Protein AF-E2A446-F1 (afdb_monomer_lite)

Structure (mmCIF, N/CA/C/O backbone):
data_AF-E2A446-F1
#
_entry.id   AF-E2A446-F1
#
loop_
_atom_site.group_PDB
_atom_site.id
_atom_site.type_symbol
_atom_site.label_atom_id
_atom_site.label_alt_id
_atom_site.label_comp_id
_atom_site.label_asym_id
_atom_site.label_entity_id
_atom_site.label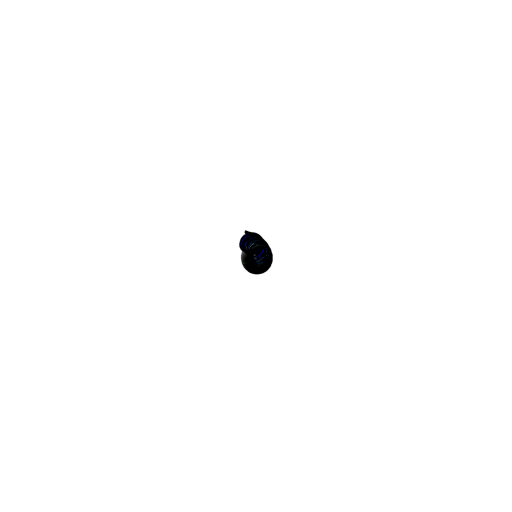_seq_id
_atom_site.pdbx_PDB_ins_code
_atom_site.Cartn_x
_atom_site.Cartn_y
_atom_site.Cartn_z
_atom_site.occupancy
_atom_site.B_iso_or_equiv
_atom_site.auth_seq_id
_atom_site.auth_comp_id
_atom_site.auth_asym_id
_atom_site.auth_atom_id
_atom_site.pdbx_PDB_model_num
ATOM 1 N N . MET A 1 1 ? 25.945 -0.879 -52.796 1.00 71.06 1 MET A N 1
ATOM 2 C CA . MET A 1 1 ? 24.522 -1.045 -52.413 1.00 71.06 1 MET A CA 1
ATOM 3 C C . MET A 1 1 ? 24.269 -2.290 -51.566 1.00 71.06 1 MET A C 1
ATOM 5 O O . MET A 1 1 ? 23.771 -2.124 -50.463 1.00 71.06 1 MET A O 1
ATOM 9 N N . TYR A 1 2 ? 24.653 -3.497 -52.005 1.00 78.12 2 TYR A N 1
ATOM 10 C CA . TYR A 1 2 ? 24.449 -4.734 -51.223 1.00 78.12 2 TYR A CA 1
ATOM 11 C C . TYR A 1 2 ? 25.073 -4.705 -49.819 1.00 78.12 2 TYR A C 1
ATOM 13 O O . TYR A 1 2 ? 24.408 -5.051 -48.851 1.00 78.12 2 TYR A O 1
ATOM 21 N N . VAL A 1 3 ? 26.312 -4.219 -49.692 1.00 83.75 3 VAL A N 1
ATOM 22 C CA . VAL A 1 3 ? 26.996 -4.120 -48.389 1.00 83.75 3 VAL A CA 1
ATOM 23 C C . VAL A 1 3 ? 26.272 -3.154 -47.446 1.00 83.75 3 VAL A C 1
ATOM 25 O O . VAL A 1 3 ? 26.029 -3.497 -46.296 1.00 83.75 3 VAL A O 1
ATOM 28 N N . CYS A 1 4 ? 25.848 -1.983 -47.934 1.00 84.75 4 CYS A N 1
ATOM 29 C CA . CYS A 1 4 ? 25.089 -1.026 -47.121 1.00 84.75 4 CYS A CA 1
ATOM 30 C C . CYS A 1 4 ? 23.750 -1.606 -46.650 1.00 84.75 4 CYS A C 1
ATOM 32 O O . CYS A 1 4 ? 23.416 -1.464 -45.482 1.00 84.75 4 CYS A O 1
ATOM 34 N N . MET A 1 5 ? 23.011 -2.291 -47.528 1.00 87.50 5 MET A N 1
ATOM 35 C CA . MET A 1 5 ? 21.746 -2.949 -47.173 1.00 87.50 5 MET A CA 1
ATOM 36 C C . MET A 1 5 ? 21.948 -4.045 -46.123 1.00 87.50 5 MET A C 1
ATOM 38 O O . MET A 1 5 ? 21.187 -4.119 -45.162 1.00 87.50 5 MET A O 1
ATOM 42 N N . TYR A 1 6 ? 22.997 -4.858 -46.271 1.00 87.19 6 TYR A N 1
ATOM 43 C CA . TYR A 1 6 ? 23.300 -5.941 -45.339 1.00 87.19 6 TYR A CA 1
ATOM 44 C C . TYR A 1 6 ? 23.693 -5.411 -43.957 1.00 87.19 6 TYR A C 1
ATOM 46 O O . TYR A 1 6 ? 23.161 -5.865 -42.950 1.00 87.19 6 TYR A O 1
ATOM 54 N N . VAL A 1 7 ? 24.568 -4.402 -43.905 1.00 86.81 7 VAL A N 1
ATOM 55 C CA . VAL A 1 7 ? 24.980 -3.764 -42.646 1.00 86.81 7 VAL A CA 1
ATOM 56 C C . VAL A 1 7 ? 23.790 -3.085 -41.970 1.00 86.81 7 VAL A C 1
ATOM 58 O O . VAL A 1 7 ? 23.601 -3.258 -40.771 1.00 86.81 7 VAL A O 1
ATOM 61 N N . CYS A 1 8 ? 22.951 -2.368 -42.722 1.00 88.38 8 CYS A N 1
ATOM 62 C CA . CYS A 1 8 ? 21.791 -1.682 -42.155 1.00 88.38 8 CYS A CA 1
ATOM 63 C C . CYS A 1 8 ? 20.772 -2.680 -41.578 1.00 88.38 8 CYS A C 1
ATOM 65 O O . CYS A 1 8 ? 20.334 -2.526 -40.442 1.00 88.38 8 CYS A O 1
ATOM 67 N N . MET A 1 9 ? 20.473 -3.763 -42.306 1.00 88.69 9 MET A N 1
ATOM 68 C CA . MET A 1 9 ? 19.609 -4.848 -41.825 1.00 88.69 9 MET A CA 1
ATOM 69 C C . MET A 1 9 ? 20.173 -5.529 -40.578 1.00 88.69 9 MET A C 1
ATOM 71 O O . MET A 1 9 ? 19.439 -5.752 -39.617 1.00 88.69 9 MET A O 1
ATOM 75 N N . TYR A 1 10 ? 21.471 -5.838 -40.573 1.00 88.44 10 TYR A N 1
ATOM 76 C CA . TYR A 1 10 ? 22.102 -6.528 -39.454 1.00 88.44 10 TYR A CA 1
ATOM 77 C C . TYR A 1 10 ? 22.118 -5.652 -38.201 1.00 88.44 10 TYR A C 1
ATOM 79 O O . TYR A 1 10 ? 21.736 -6.112 -37.131 1.00 88.44 10 TYR A O 1
ATOM 87 N N . VAL A 1 11 ? 22.484 -4.374 -38.335 1.00 88.38 11 VAL A N 1
ATOM 88 C CA . VAL A 1 11 ? 22.488 -3.420 -37.219 1.00 88.38 11 VAL A CA 1
ATOM 89 C C . VAL A 1 11 ? 21.070 -3.177 -36.708 1.00 88.38 11 VAL A C 1
ATOM 91 O O . VAL A 1 11 ? 20.859 -3.262 -35.504 1.00 88.38 11 VAL A O 1
ATOM 94 N N . CYS A 1 12 ? 20.082 -2.953 -37.581 1.00 88.44 12 CYS A N 1
ATOM 95 C CA . CYS A 1 12 ? 18.693 -2.787 -37.149 1.00 88.44 12 CYS A CA 1
ATOM 96 C C . CYS A 1 12 ? 18.174 -4.022 -36.408 1.00 88.44 12 CYS A C 1
ATOM 98 O O . CYS A 1 12 ? 17.632 -3.883 -35.318 1.00 88.44 12 CYS A O 1
ATOM 100 N N . MET A 1 13 ? 18.381 -5.225 -36.947 1.00 89.56 13 MET A N 1
ATOM 101 C CA . MET A 1 13 ? 17.943 -6.464 -36.298 1.00 89.56 13 MET A CA 1
ATOM 102 C C . MET A 1 13 ? 18.625 -6.671 -34.950 1.00 89.56 13 MET A C 1
ATOM 104 O O . MET A 1 13 ? 17.955 -6.973 -33.966 1.00 89.56 13 MET A O 1
ATOM 108 N N . TYR A 1 14 ? 19.943 -6.482 -34.884 1.00 87.88 14 TYR A N 1
ATOM 109 C CA . TYR A 1 14 ? 20.697 -6.710 -33.657 1.00 87.88 14 TYR A CA 1
ATOM 110 C C . TYR A 1 14 ? 20.342 -5.679 -32.588 1.00 87.88 14 TYR A C 1
ATOM 112 O O . TYR A 1 14 ? 20.087 -6.048 -31.448 1.00 87.88 14 TYR A O 1
ATOM 120 N N . VAL A 1 15 ? 20.258 -4.397 -32.953 1.00 87.56 15 VAL A N 1
ATOM 121 C CA . VAL A 1 15 ? 19.890 -3.325 -32.023 1.00 87.56 15 VAL A CA 1
ATOM 122 C C . VA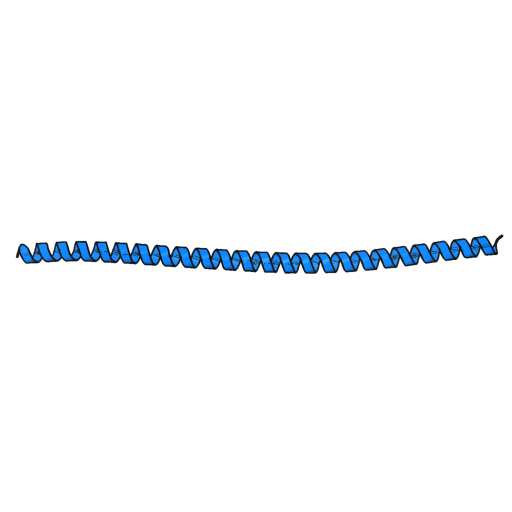L A 1 15 ? 18.446 -3.488 -31.564 1.00 87.56 15 VAL A C 1
ATOM 124 O O . VAL A 1 15 ? 18.204 -3.442 -30.364 1.00 87.56 15 VAL A O 1
ATOM 127 N N . CYS A 1 16 ? 17.491 -3.751 -32.461 1.00 86.75 16 CYS A N 1
ATOM 128 C CA . CYS A 1 16 ? 16.103 -3.981 -32.060 1.00 86.75 16 CYS A CA 1
ATOM 129 C C . CYS A 1 16 ? 15.977 -5.200 -31.145 1.00 86.75 16 CYS A C 1
ATOM 131 O O . CYS A 1 16 ? 15.365 -5.090 -30.090 1.00 86.75 16 CYS A O 1
ATOM 133 N N . MET A 1 17 ? 16.591 -6.334 -31.490 1.00 88.06 17 MET A N 1
ATOM 134 C CA . MET A 1 17 ? 16.541 -7.538 -30.655 1.00 88.06 17 MET A CA 1
ATOM 135 C C . MET A 1 17 ? 17.181 -7.306 -29.290 1.00 88.06 17 MET A C 1
ATOM 137 O O . MET A 1 17 ? 16.589 -7.649 -28.270 1.00 88.06 17 MET A O 1
ATOM 141 N N . TYR A 1 18 ? 18.368 -6.702 -29.252 1.00 86.69 18 TYR A N 1
ATOM 142 C CA . TYR A 1 18 ? 19.096 -6.503 -28.007 1.00 86.69 18 TYR A CA 1
ATOM 143 C C . TYR A 1 18 ? 18.406 -5.468 -27.121 1.00 86.69 18 TYR A C 1
ATOM 145 O O . TYR A 1 18 ? 18.209 -5.715 -25.939 1.00 86.69 18 TYR A O 1
ATOM 153 N N . VAL A 1 19 ? 17.971 -4.338 -27.684 1.00 86.19 19 VAL A N 1
ATOM 154 C CA . VAL A 1 19 ? 17.261 -3.297 -26.934 1.00 86.19 19 VAL A CA 1
ATOM 155 C C . VAL A 1 19 ? 15.905 -3.809 -26.465 1.00 86.19 19 VAL A C 1
ATOM 157 O O . VAL A 1 19 ? 15.598 -3.655 -25.289 1.00 86.19 19 VAL A O 1
ATOM 160 N N . CYS A 1 20 ? 15.111 -4.468 -27.313 1.00 85.56 20 CYS A N 1
ATOM 161 C CA . CYS A 1 20 ? 13.829 -5.023 -26.880 1.00 85.56 20 CYS A CA 1
ATOM 162 C C . CYS A 1 20 ? 14.017 -6.082 -25.794 1.00 85.56 20 CYS A C 1
ATOM 164 O O . CYS A 1 20 ? 13.378 -5.987 -24.755 1.00 85.56 20 CYS A O 1
ATOM 166 N N . MET A 1 21 ? 14.921 -7.049 -25.975 1.00 87.25 21 MET A N 1
ATOM 167 C CA . MET A 1 21 ? 15.148 -8.092 -24.971 1.00 87.25 21 MET A CA 1
ATOM 168 C C . MET A 1 21 ? 15.669 -7.506 -23.663 1.00 87.25 21 MET A C 1
ATOM 170 O O . MET A 1 21 ? 15.142 -7.823 -22.602 1.00 87.25 21 MET A O 1
ATOM 174 N N . TYR A 1 22 ? 16.673 -6.631 -23.721 1.00 85.88 22 TYR A N 1
ATOM 175 C CA . TYR A 1 22 ? 17.292 -6.091 -22.517 1.00 85.88 22 TYR A CA 1
ATOM 176 C C . TYR A 1 22 ? 16.351 -5.131 -21.795 1.00 85.88 22 TYR A C 1
ATOM 178 O O . TYR A 1 22 ? 16.171 -5.256 -20.592 1.00 85.88 22 TYR A O 1
ATOM 186 N N . VAL A 1 23 ? 15.690 -4.216 -22.508 1.00 85.00 23 VAL A N 1
ATOM 187 C CA . VAL A 1 23 ? 14.749 -3.275 -21.891 1.00 85.00 23 VAL A CA 1
ATOM 188 C C . VAL A 1 23 ? 13.528 -4.015 -21.364 1.00 85.00 23 VAL A C 1
ATOM 190 O O . VAL A 1 23 ? 13.172 -3.803 -20.212 1.00 85.00 23 VAL A O 1
ATOM 193 N N . CYS A 1 24 ? 12.914 -4.923 -22.129 1.00 84.25 24 CYS A N 1
ATOM 194 C CA . CYS A 1 24 ? 11.767 -5.680 -21.629 1.00 84.25 24 CYS A CA 1
ATOM 195 C C . CYS A 1 24 ? 12.155 -6.543 -20.428 1.00 84.25 24 CYS A C 1
ATOM 197 O O . CYS A 1 24 ? 11.496 -6.456 -19.401 1.00 84.25 24 CYS A O 1
ATOM 199 N N . MET A 1 25 ? 13.239 -7.320 -20.498 1.00 86.50 25 MET A N 1
ATOM 200 C CA . MET A 1 25 ? 13.640 -8.177 -19.378 1.00 86.50 25 MET A CA 1
ATOM 201 C C . MET A 1 25 ? 14.026 -7.357 -18.153 1.00 86.50 25 MET A C 1
ATOM 203 O O . MET A 1 25 ? 13.559 -7.649 -17.058 1.00 86.50 25 MET A O 1
ATOM 207 N N . TYR A 1 26 ? 14.844 -6.319 -18.318 1.00 85.50 26 TYR A N 1
ATOM 208 C CA . TYR A 1 26 ? 15.335 -5.538 -17.189 1.00 85.50 26 TYR A CA 1
ATOM 209 C C . TYR A 1 26 ? 14.223 -4.689 -16.580 1.00 85.50 26 TYR A C 1
ATOM 211 O O . TYR A 1 26 ? 14.053 -4.703 -15.369 1.00 85.50 26 TYR A O 1
ATOM 219 N N . VAL A 1 27 ? 13.413 -4.001 -17.389 1.00 84.44 27 VAL A N 1
ATOM 220 C CA . VAL A 1 27 ? 12.298 -3.196 -16.877 1.00 84.44 27 VAL A CA 1
ATOM 221 C C . VAL A 1 27 ? 11.227 -4.095 -16.273 1.00 84.44 27 VAL A C 1
ATOM 223 O O . VAL A 1 27 ? 10.814 -3.831 -15.151 1.00 84.44 27 VAL A O 1
ATOM 226 N N . CYS A 1 28 ? 10.810 -5.181 -16.931 1.00 83.44 28 CYS A N 1
ATOM 227 C CA . CYS A 1 28 ? 9.808 -6.075 -16.351 1.00 83.44 28 CYS A CA 1
ATOM 228 C C . CYS A 1 28 ? 10.321 -6.730 -15.068 1.00 83.44 28 CYS A C 1
ATOM 230 O O . CYS A 1 28 ? 9.622 -6.691 -14.064 1.00 83.44 28 CYS A O 1
ATOM 232 N N . MET A 1 29 ? 11.538 -7.278 -15.047 1.00 85.50 29 MET A N 1
ATOM 233 C CA . MET A 1 29 ? 12.069 -7.914 -13.837 1.00 85.50 29 MET A CA 1
ATOM 234 C C . MET A 1 29 ? 12.269 -6.903 -12.717 1.00 85.50 29 MET A C 1
ATOM 236 O O . MET A 1 29 ? 11.846 -7.154 -11.595 1.00 85.50 29 MET A O 1
ATOM 240 N N . TYR A 1 30 ? 12.882 -5.754 -13.001 1.00 85.25 30 TYR A N 1
ATOM 241 C CA . TYR A 1 30 ? 13.203 -4.778 -11.968 1.00 85.25 30 TYR A CA 1
ATOM 242 C C . TYR A 1 30 ? 11.947 -4.081 -11.455 1.00 85.25 30 TYR A C 1
ATOM 244 O O . TYR A 1 30 ? 11.764 -3.984 -10.249 1.00 85.25 30 TYR A O 1
ATOM 252 N N . VAL A 1 31 ? 11.040 -3.651 -12.336 1.00 84.31 31 VAL A N 1
ATOM 253 C CA . VAL A 1 31 ? 9.786 -3.014 -11.919 1.00 84.31 31 VAL A CA 1
ATOM 254 C C . VAL A 1 31 ? 8.892 -4.022 -11.210 1.00 84.31 31 VAL A C 1
ATOM 256 O O . VAL A 1 31 ? 8.423 -3.712 -10.123 1.00 84.31 31 VAL A O 1
ATOM 259 N N . CYS A 1 32 ? 8.699 -5.237 -11.736 1.00 83.69 32 CYS A N 1
ATOM 260 C CA . CYS A 1 32 ? 7.867 -6.226 -11.048 1.00 83.69 32 CYS A CA 1
ATOM 261 C C . CYS A 1 32 ? 8.474 -6.620 -9.701 1.00 83.69 32 CYS A C 1
ATOM 263 O O . CYS A 1 32 ? 7.774 -6.574 -8.700 1.00 83.69 32 CYS A O 1
ATOM 265 N N . MET A 1 33 ? 9.769 -6.939 -9.628 1.00 85.50 33 MET A N 1
ATOM 266 C CA . MET A 1 33 ? 10.396 -7.322 -8.358 1.00 85.50 33 MET A CA 1
ATOM 267 C C . MET A 1 33 ? 10.388 -6.174 -7.359 1.00 85.50 33 MET A C 1
ATOM 269 O O . MET A 1 33 ? 10.031 -6.385 -6.207 1.00 85.50 33 MET A O 1
ATOM 273 N N . TYR A 1 34 ? 10.755 -4.962 -7.778 1.00 85.69 34 TYR A N 1
ATOM 274 C CA . TYR A 1 34 ? 10.850 -3.831 -6.865 1.00 85.69 34 TYR A CA 1
ATOM 275 C C . TYR A 1 34 ? 9.468 -3.366 -6.423 1.00 85.69 34 TYR A C 1
ATOM 277 O O . TYR A 1 34 ? 9.247 -3.194 -5.232 1.00 85.69 34 TYR A O 1
ATOM 285 N N . VAL A 1 35 ? 8.509 -3.227 -7.340 1.00 84.12 35 VAL A N 1
ATOM 286 C CA . VAL A 1 35 ? 7.141 -2.830 -6.987 1.00 84.12 35 VAL A CA 1
ATOM 287 C C . VAL A 1 35 ? 6.469 -3.920 -6.161 1.00 84.12 35 VAL A C 1
ATOM 289 O O . VAL A 1 35 ? 5.915 -3.597 -5.119 1.00 84.12 35 VAL A O 1
ATOM 292 N N . CYS A 1 36 ? 6.550 -5.199 -6.539 1.00 83.25 36 CYS A N 1
ATOM 293 C CA . CYS A 1 36 ? 5.950 -6.265 -5.736 1.00 83.25 36 CYS A CA 1
ATOM 294 C C . CYS A 1 36 ? 6.609 -6.364 -4.360 1.00 83.25 36 CYS A C 1
ATOM 296 O O . CYS A 1 36 ? 5.898 -6.360 -3.365 1.00 83.25 36 CYS A O 1
ATOM 298 N N . MET A 1 37 ? 7.941 -6.389 -4.265 1.00 85.25 37 MET A N 1
ATOM 299 C CA . MET A 1 37 ? 8.618 -6.472 -2.966 1.00 85.25 37 MET A CA 1
ATOM 300 C C . MET A 1 37 ? 8.325 -5.250 -2.109 1.00 85.25 37 MET A C 1
ATOM 302 O O . MET A 1 37 ? 7.984 -5.404 -0.943 1.00 85.25 37 MET A O 1
ATOM 306 N N . TYR A 1 38 ? 8.428 -4.044 -2.666 1.00 85.38 38 TYR A N 1
ATOM 307 C CA . TYR A 1 38 ? 8.236 -2.823 -1.896 1.00 85.38 38 TYR A CA 1
ATOM 308 C C . TYR A 1 38 ? 6.774 -2.667 -1.493 1.00 85.38 38 TYR A C 1
ATOM 310 O O . TYR A 1 38 ? 6.495 -2.488 -0.319 1.00 85.38 38 TYR A O 1
ATOM 318 N N . VAL A 1 39 ? 5.823 -2.812 -2.416 1.00 83.81 39 VAL A N 1
ATOM 319 C CA . VAL A 1 39 ? 4.396 -2.695 -2.092 1.00 83.81 39 VAL A CA 1
ATOM 320 C C . VAL A 1 39 ? 3.968 -3.808 -1.142 1.00 83.81 39 VAL A C 1
ATOM 322 O O . VAL A 1 39 ? 3.359 -3.501 -0.124 1.00 83.81 39 VAL A O 1
ATOM 325 N N . CYS A 1 40 ? 4.314 -5.074 -1.390 1.00 83.19 40 CYS A N 1
ATOM 326 C CA . CYS A 1 40 ? 3.935 -6.154 -0.480 1.00 83.19 40 CYS A CA 1
ATOM 327 C C . CYS A 1 40 ? 4.584 -5.978 0.893 1.00 83.19 40 CYS A C 1
ATOM 329 O O . CYS A 1 40 ? 3.877 -6.021 1.891 1.00 83.19 40 CYS A O 1
ATOM 331 N N . MET A 1 41 ? 5.892 -5.721 0.979 1.00 85.12 41 MET A N 1
ATOM 332 C CA . MET A 1 41 ? 6.554 -5.555 2.277 1.00 85.12 41 MET A CA 1
ATOM 333 C C . MET A 1 41 ? 6.029 -4.334 3.018 1.00 85.12 41 MET A C 1
ATOM 335 O O . MET A 1 41 ? 5.696 -4.445 4.191 1.00 85.12 41 MET A O 1
ATOM 339 N N . TYR A 1 42 ? 5.928 -3.182 2.356 1.00 85.44 42 TYR A N 1
ATOM 340 C CA . TYR A 1 42 ? 5.524 -1.945 3.015 1.00 85.44 42 TYR A CA 1
ATOM 341 C C . TYR A 1 42 ? 4.050 -1.984 3.395 1.00 85.44 42 TYR A C 1
ATOM 343 O O . TYR A 1 42 ? 3.717 -1.680 4.532 1.00 85.44 42 TYR A O 1
ATOM 351 N N . VAL A 1 43 ? 3.159 -2.408 2.494 1.00 83.75 43 VAL A N 1
ATOM 352 C CA . VAL A 1 43 ? 1.727 -2.495 2.800 1.00 83.75 43 VAL A CA 1
ATOM 353 C C . VAL A 1 43 ? 1.476 -3.577 3.842 1.00 83.75 43 VAL A C 1
ATOM 355 O O . VAL A 1 43 ? 0.809 -3.290 4.827 1.00 83.75 43 VAL A O 1
ATOM 358 N N . CYS A 1 44 ? 2.035 -4.784 3.707 1.00 82.38 44 CYS A N 1
ATOM 359 C CA . CYS A 1 44 ? 1.820 -5.827 4.710 1.00 82.38 44 CYS A CA 1
ATOM 360 C C . CYS A 1 44 ? 2.419 -5.435 6.061 1.00 82.38 44 CYS A C 1
ATOM 362 O O . CYS A 1 44 ? 1.724 -5.539 7.063 1.00 82.38 44 CYS A O 1
ATOM 364 N N . MET A 1 45 ? 3.657 -4.935 6.123 1.00 84.75 45 MET A N 1
ATOM 365 C CA . MET A 1 45 ? 4.253 -4.522 7.399 1.00 84.75 45 MET A CA 1
ATOM 366 C C . MET A 1 45 ? 3.493 -3.359 8.015 1.00 84.75 45 MET A C 1
ATOM 368 O O . MET A 1 45 ? 3.171 -3.414 9.194 1.00 84.75 45 MET A O 1
ATOM 372 N N . TYR A 1 46 ? 3.187 -2.317 7.243 1.00 85.12 46 TYR A N 1
ATOM 373 C CA . TYR A 1 46 ? 2.546 -1.126 7.782 1.00 85.12 46 TYR A CA 1
ATOM 374 C C . TYR A 1 46 ? 1.106 -1.419 8.188 1.00 85.12 46 TYR A C 1
ATOM 376 O O . TYR A 1 46 ? 0.719 -1.088 9.300 1.00 85.12 46 TYR A O 1
ATOM 384 N N . VAL A 1 47 ? 0.323 -2.100 7.348 1.00 83.94 47 VAL A N 1
ATOM 385 C CA . VAL A 1 47 ? -1.060 -2.458 7.683 1.00 83.94 47 VAL A CA 1
ATOM 386 C C . VAL A 1 47 ? -1.088 -3.445 8.844 1.00 83.94 47 VAL A C 1
ATOM 388 O O . VAL A 1 47 ? -1.802 -3.191 9.806 1.00 83.94 47 VAL A O 1
ATOM 391 N N . CYS A 1 48 ? -0.292 -4.519 8.828 1.00 82.75 48 CYS A N 1
ATOM 392 C CA . CYS A 1 48 ? -0.288 -5.474 9.937 1.00 82.75 48 CYS A CA 1
ATOM 393 C C . CYS A 1 48 ? 0.198 -4.825 11.233 1.00 82.75 48 CYS A C 1
ATOM 395 O O . CYS A 1 48 ? -0.462 -4.966 12.253 1.00 82.75 48 CYS A O 1
ATOM 397 N N . MET A 1 49 ? 1.306 -4.079 11.219 1.00 84.38 49 MET A N 1
ATOM 398 C CA . MET A 1 49 ? 1.810 -3.428 12.431 1.00 84.38 49 MET A CA 1
ATOM 399 C C . MET A 1 49 ? 0.833 -2.382 12.939 1.00 84.38 49 MET A C 1
ATOM 401 O O . MET A 1 49 ? 0.527 -2.378 14.125 1.00 84.38 49 MET A O 1
ATOM 405 N N . TYR A 1 50 ? 0.325 -1.512 12.067 1.00 85.19 50 TYR A N 1
ATOM 406 C CA . TYR A 1 50 ? -0.556 -0.434 12.487 1.00 85.19 50 TYR A CA 1
ATOM 407 C C . TYR A 1 50 ? -1.888 -0.994 12.963 1.00 85.19 50 TYR A C 1
ATOM 409 O O . TYR A 1 50 ? -2.287 -0.687 14.074 1.00 85.19 50 TYR A O 1
ATOM 417 N N . VAL A 1 51 ? -2.542 -1.870 12.196 1.00 84.12 51 VAL A N 1
ATOM 418 C CA . VAL A 1 51 ? -3.828 -2.460 12.586 1.00 84.12 51 VAL A CA 1
ATOM 419 C C . VAL A 1 51 ? -3.672 -3.322 13.834 1.00 84.12 51 VAL A C 1
ATOM 421 O O . VAL A 1 51 ? -4.430 -3.124 14.776 1.00 84.12 51 VAL A O 1
ATOM 424 N N . CYS A 1 52 ? -2.684 -4.219 13.906 1.00 82.38 52 CYS A N 1
ATOM 425 C CA . CYS A 1 52 ? -2.500 -5.046 15.100 1.00 82.38 52 CYS A CA 1
ATOM 426 C C . CYS A 1 52 ? -2.151 -4.194 16.321 1.00 82.38 52 CYS A C 1
ATOM 428 O O . CYS A 1 52 ? -2.760 -4.379 17.366 1.00 82.38 52 CYS A O 1
ATOM 430 N N . MET A 1 53 ? -1.227 -3.234 16.214 1.00 84.12 53 MET A N 1
ATOM 431 C CA . MET A 1 53 ? -0.873 -2.380 17.353 1.00 84.12 53 MET A CA 1
ATOM 432 C C . MET A 1 53 ? -2.042 -1.503 17.774 1.00 84.12 53 MET A C 1
ATOM 434 O O . MET A 1 53 ? -2.345 -1.459 18.960 1.00 84.12 53 MET A O 1
ATOM 438 N N . TYR A 1 54 ? -2.716 -0.830 16.836 1.00 84.94 54 TYR A N 1
ATOM 439 C CA . TYR A 1 54 ? -3.836 0.040 17.178 1.00 84.94 54 TYR A CA 1
ATOM 440 C C . TYR A 1 54 ? -4.976 -0.768 17.764 1.00 84.94 54 TYR A C 1
ATOM 442 O O . TYR A 1 54 ? -5.421 -0.441 18.851 1.00 84.94 54 TYR A O 1
ATOM 450 N N . VAL A 1 55 ? -5.428 -1.828 17.092 1.00 84.25 55 VAL A N 1
ATOM 451 C CA . VAL A 1 55 ? -6.568 -2.624 17.556 1.00 84.25 55 VAL A CA 1
ATOM 452 C C . VAL A 1 55 ? -6.236 -3.298 18.880 1.00 84.25 55 VAL A C 1
ATOM 454 O O . VAL A 1 55 ? -7.014 -3.158 19.817 1.00 84.25 55 VAL A O 1
ATOM 457 N N . CYS A 1 56 ? -5.079 -3.952 19.020 1.00 82.62 56 CYS A N 1
ATOM 458 C CA . CYS A 1 56 ? -4.714 -4.579 20.289 1.00 82.62 56 CYS A CA 1
ATOM 459 C C . CYS A 1 56 ? -4.563 -3.541 21.404 1.00 82.62 56 CYS A C 1
ATOM 461 O O . CYS A 1 56 ? -5.114 -3.742 22.478 1.00 82.62 56 CYS A O 1
ATOM 463 N N . MET A 1 57 ? -3.879 -2.416 21.175 1.00 84.31 57 MET A N 1
ATOM 464 C CA . MET A 1 57 ? -3.717 -1.390 22.211 1.00 84.31 57 MET A CA 1
ATOM 465 C C . MET A 1 57 ? -5.045 -0.736 22.568 1.00 84.31 57 MET A C 1
ATOM 467 O O . MET A 1 57 ? -5.349 -0.627 23.749 1.00 84.31 57 MET A O 1
ATOM 471 N N . TYR A 1 58 ? -5.851 -0.324 21.587 1.00 84.94 58 TYR A N 1
ATOM 472 C CA . TYR A 1 58 ? -7.137 0.317 21.854 1.00 84.94 58 TYR A CA 1
ATOM 473 C C . TYR A 1 58 ? -8.086 -0.644 22.544 1.00 84.94 58 TYR A C 1
ATOM 475 O O . TYR A 1 58 ? -8.643 -0.284 23.571 1.00 84.94 58 TYR A O 1
ATOM 483 N N . VAL A 1 59 ? -8.262 -1.855 22.012 1.00 84.12 59 VAL A N 1
ATOM 484 C CA . VAL A 1 59 ? -9.197 -2.829 22.577 1.00 84.12 59 VAL A CA 1
ATOM 485 C C . VAL A 1 59 ? -8.723 -3.263 23.956 1.00 84.12 59 VAL A C 1
ATOM 487 O O . VAL A 1 59 ? -9.511 -3.195 24.890 1.00 84.12 59 VAL A O 1
ATOM 490 N N . CYS A 1 60 ? -7.450 -3.625 24.139 1.00 82.81 60 CYS A N 1
ATOM 491 C CA . CYS A 1 60 ? -6.957 -4.011 25.461 1.00 82.81 60 CYS A CA 1
ATOM 492 C C . CYS A 1 60 ? -7.041 -2.848 26.452 1.00 82.81 60 CYS A C 1
ATOM 494 O O . CYS A 1 60 ? -7.537 -3.043 27.553 1.00 82.81 60 CYS A O 1
ATOM 496 N N . MET A 1 61 ? -6.617 -1.635 26.086 1.00 84.81 61 MET A N 1
ATOM 497 C CA . MET A 1 61 ? -6.667 -0.491 27.002 1.00 84.81 61 MET A CA 1
ATOM 498 C C . MET A 1 61 ? -8.100 -0.094 27.325 1.00 84.81 61 MET A C 1
ATOM 500 O O . MET A 1 61 ? -8.419 0.048 28.498 1.00 84.81 61 MET A O 1
ATOM 504 N N . TYR A 1 62 ? -8.975 0.061 26.328 1.00 84.19 62 TYR A N 1
ATOM 505 C CA . TYR A 1 62 ? -10.364 0.437 26.580 1.00 84.19 62 TYR A CA 1
ATOM 506 C C . TYR A 1 62 ? -11.100 -0.654 27.331 1.00 84.19 62 TYR A C 1
ATOM 508 O O . TYR A 1 62 ? -11.714 -0.355 28.342 1.00 84.19 62 TYR A O 1
ATOM 516 N N . VAL A 1 63 ? -11.043 -1.906 26.882 1.00 84.06 63 VAL A N 1
ATOM 517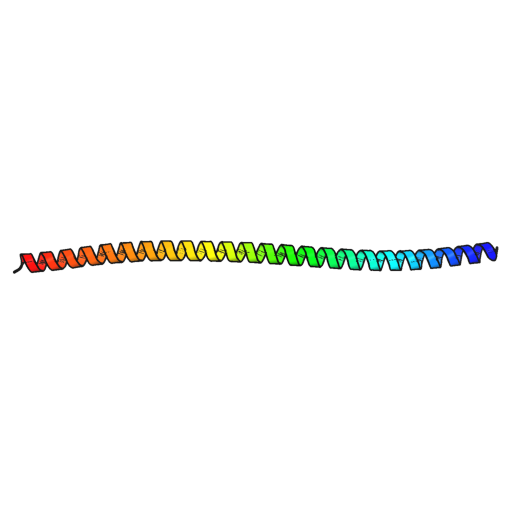 C CA . VAL A 1 63 ? -11.784 -2.982 27.545 1.00 84.06 63 VAL A CA 1
ATOM 518 C C . VAL A 1 63 ? -11.249 -3.185 28.956 1.00 84.06 63 VAL A C 1
ATOM 520 O O . VAL A 1 63 ? -12.044 -3.171 29.888 1.00 84.06 63 VAL A O 1
ATOM 523 N N . CYS A 1 64 ? -9.931 -3.280 29.161 1.00 82.88 64 CYS A N 1
ATOM 524 C CA . CYS A 1 64 ? -9.392 -3.446 30.511 1.00 82.88 64 CYS A CA 1
ATOM 525 C C . CYS A 1 64 ? -9.685 -2.231 31.393 1.00 82.88 64 CYS A C 1
ATOM 527 O O . CYS A 1 64 ? -10.167 -2.413 32.503 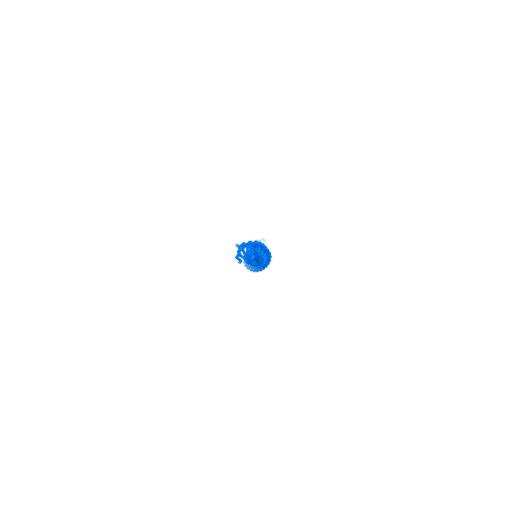1.00 82.88 64 CYS A O 1
ATOM 529 N N . MET A 1 65 ? -9.455 -0.998 30.933 1.00 84.81 65 MET A N 1
ATOM 530 C CA . MET A 1 65 ? -9.724 0.189 31.755 1.00 84.81 65 MET A CA 1
ATOM 531 C C . MET A 1 65 ? -11.208 0.330 32.059 1.00 84.81 65 MET A C 1
ATOM 533 O O . MET A 1 65 ? -11.568 0.559 33.207 1.00 84.81 65 MET A O 1
ATOM 537 N N . TYR A 1 66 ? -12.072 0.188 31.056 1.00 84.69 66 TYR A N 1
ATOM 538 C CA . TYR A 1 66 ? -13.502 0.395 31.226 1.00 84.69 66 TYR A CA 1
ATOM 539 C C . TYR A 1 66 ? -14.104 -0.707 32.088 1.00 84.69 66 TYR A C 1
ATOM 541 O O . TYR A 1 66 ? -14.797 -0.392 33.044 1.00 84.69 66 TYR A O 1
ATOM 549 N N . VAL A 1 67 ? -13.790 -1.978 31.816 1.00 84.44 67 VAL A N 1
ATOM 550 C CA . VAL A 1 67 ? -14.287 -3.105 32.614 1.00 84.44 67 VAL A CA 1
ATOM 551 C C . VAL A 1 67 ? -13.722 -3.045 34.027 1.00 84.44 67 VAL A C 1
ATOM 553 O O . VAL A 1 67 ? -14.504 -3.096 34.968 1.00 84.44 67 VAL A O 1
ATOM 556 N N . CYS A 1 68 ? -12.411 -2.869 34.216 1.00 82.62 68 CYS A N 1
ATOM 557 C CA . CYS A 1 68 ? -11.845 -2.792 35.563 1.00 82.62 68 CYS A CA 1
ATOM 55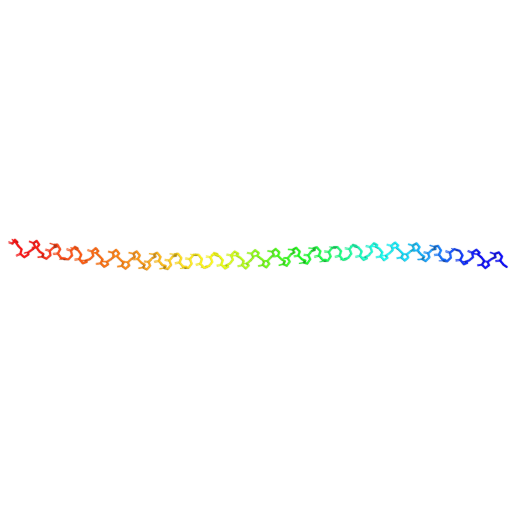8 C C . CYS A 1 68 ? -12.399 -1.592 36.334 1.00 82.62 68 CYS A C 1
ATOM 560 O O . CYS A 1 68 ? -12.813 -1.756 37.474 1.00 82.62 68 CYS A O 1
ATOM 562 N N . MET A 1 69 ? -12.469 -0.400 35.734 1.00 84.88 69 MET A N 1
ATOM 563 C CA . MET A 1 69 ? -12.993 0.781 36.426 1.00 84.88 69 MET A CA 1
ATOM 564 C C . MET A 1 69 ? -14.480 0.641 36.726 1.00 84.88 69 MET A C 1
ATOM 566 O O . MET A 1 69 ? -14.873 0.853 37.868 1.00 84.88 69 MET A O 1
ATOM 570 N N . TYR A 1 70 ? -15.311 0.270 35.747 1.00 83.75 70 TYR A N 1
ATOM 571 C CA . TYR A 1 70 ? -16.749 0.142 35.981 1.00 83.75 70 TYR A CA 1
ATOM 572 C C . TYR A 1 70 ? -17.055 -0.977 36.954 1.00 83.75 70 TYR A C 1
ATOM 574 O O . TYR A 1 70 ? -17.788 -0.741 37.906 1.00 83.75 70 TYR A O 1
ATOM 582 N N . VAL A 1 71 ? -16.508 -2.174 36.743 1.00 84.50 71 VAL A N 1
ATOM 583 C CA . VAL A 1 71 ? -16.807 -3.322 37.598 1.00 84.50 71 VAL A CA 1
ATOM 584 C C . VAL A 1 71 ? -16.279 -3.071 39.002 1.00 84.50 71 VAL A C 1
ATOM 586 O O . VAL A 1 71 ? -17.049 -3.210 39.944 1.00 84.50 71 VAL A O 1
ATOM 589 N N . CYS A 1 72 ? -15.032 -2.622 39.177 1.00 81.88 72 CYS A N 1
ATOM 590 C CA . CYS A 1 72 ? -14.521 -2.340 40.518 1.00 81.88 72 CYS A CA 1
ATOM 591 C C . CYS A 1 72 ? -15.301 -1.207 41.190 1.00 81.88 72 CYS A C 1
ATOM 593 O O . CYS A 1 72 ? -15.693 -1.358 42.339 1.00 81.88 72 CYS A O 1
ATOM 595 N N . MET A 1 73 ? -15.584 -0.097 40.501 1.00 85.06 73 MET A N 1
ATOM 596 C CA . MET A 1 73 ? -16.319 1.016 41.113 1.00 85.06 73 MET A CA 1
ATOM 597 C C . MET A 1 73 ? -17.754 0.627 41.450 1.00 85.06 73 MET A C 1
ATOM 599 O O . MET A 1 73 ? -18.187 0.857 42.574 1.00 85.06 73 MET A O 1
ATOM 603 N N . TYR A 1 74 ? -18.491 0.024 40.514 1.00 84.62 74 TYR A N 1
ATOM 604 C CA . TYR A 1 74 ? -19.879 -0.362 40.759 1.00 84.62 74 TYR A CA 1
ATOM 605 C C . TYR A 1 74 ? -19.970 -1.449 41.812 1.00 84.62 74 TYR A C 1
ATOM 607 O O . TYR A 1 74 ? -20.737 -1.288 42.752 1.00 84.62 74 TYR A O 1
ATOM 615 N N . VAL A 1 75 ? -19.198 -2.529 41.687 1.00 84.62 75 VAL A N 1
ATOM 616 C CA . VAL A 1 75 ? -19.268 -3.639 42.638 1.00 84.62 75 VAL A CA 1
ATOM 617 C C . VAL A 1 75 ? -18.818 -3.171 44.014 1.00 84.62 75 VAL A C 1
ATOM 619 O O . VAL A 1 75 ? -19.556 -3.378 44.968 1.00 84.62 75 VAL A O 1
ATOM 622 N N . CYS A 1 76 ? -17.686 -2.472 44.144 1.00 82.50 76 CYS A N 1
ATOM 623 C CA . CYS A 1 76 ? -17.247 -1.991 45.454 1.00 82.50 76 CYS A CA 1
ATOM 624 C C . CYS A 1 76 ? -18.247 -0.999 46.054 1.00 82.50 76 CYS A C 1
ATOM 626 O O . CYS A 1 76 ? -18.611 -1.150 47.213 1.00 82.50 76 CYS A O 1
ATOM 628 N N . MET A 1 77 ? -18.743 -0.021 45.292 1.00 86.25 77 MET A N 1
ATOM 629 C CA . MET A 1 77 ? -19.688 0.965 45.829 1.00 86.25 77 MET A CA 1
ATOM 630 C C . MET A 1 77 ? -21.023 0.327 46.198 1.00 86.25 77 MET A C 1
ATOM 632 O O . MET A 1 77 ? -21.506 0.541 47.306 1.00 86.25 77 MET A O 1
ATOM 636 N N . TYR A 1 78 ? -21.618 -0.473 45.309 1.00 85.44 78 TYR A N 1
ATOM 637 C CA . TYR A 1 78 ? -22.909 -1.100 45.583 1.00 85.44 78 TYR A CA 1
ATOM 638 C C . TYR A 1 78 ? -22.810 -2.111 46.710 1.00 85.44 78 TYR A C 1
ATOM 640 O O . TYR A 1 78 ? -23.634 -2.064 47.617 1.00 85.44 78 TYR A O 1
ATOM 648 N N . VAL A 1 79 ? -21.816 -3.000 46.683 1.00 85.69 79 VAL A N 1
ATOM 649 C CA . VAL A 1 79 ? -21.664 -4.021 47.721 1.00 85.69 79 VAL A CA 1
ATOM 650 C C . VAL A 1 79 ? -21.361 -3.359 49.058 1.00 85.69 79 VAL A C 1
ATOM 652 O O . VAL A 1 79 ? -22.048 -3.661 50.025 1.00 85.69 79 VAL A O 1
ATOM 655 N N . CYS A 1 80 ? -20.425 -2.406 49.132 1.00 82.56 80 CYS A N 1
ATOM 656 C CA . CYS A 1 80 ? -20.145 -1.711 50.389 1.00 82.56 80 CYS A CA 1
ATOM 657 C C . CYS A 1 80 ? -21.373 -0.953 50.903 1.00 82.56 80 CYS A C 1
ATOM 659 O O . CYS A 1 80 ? -21.701 -1.072 52.076 1.00 82.56 80 CYS A O 1
ATOM 661 N N . MET A 1 81 ? -22.093 -0.222 50.047 1.00 87.56 81 MET A N 1
ATOM 662 C CA . MET A 1 81 ? -23.284 0.525 50.466 1.00 87.56 81 MET A CA 1
ATOM 663 C C . MET A 1 81 ? -24.402 -0.403 50.945 1.00 87.56 81 MET A C 1
ATOM 665 O O . MET A 1 81 ? -24.967 -0.171 52.011 1.00 87.56 81 MET A O 1
ATOM 669 N N . TYR A 1 82 ? -24.709 -1.463 50.193 1.00 87.44 82 TYR A N 1
ATOM 670 C CA . TYR A 1 82 ? -25.756 -2.412 50.566 1.00 87.44 82 TYR A CA 1
ATOM 671 C C . TYR A 1 82 ? -25.401 -3.177 51.832 1.00 87.44 82 TYR A C 1
ATOM 673 O O . TYR A 1 82 ? -26.234 -3.273 52.728 1.00 87.44 82 TYR A O 1
ATOM 681 N N . VAL A 1 83 ? -24.176 -3.696 51.927 1.00 87.62 83 VAL A N 1
ATOM 682 C CA . VAL A 1 83 ? -23.724 -4.441 53.104 1.00 87.62 83 VAL A CA 1
ATOM 683 C C . VAL A 1 83 ? -23.706 -3.526 54.325 1.00 87.62 83 VAL A C 1
ATOM 685 O O . VAL A 1 83 ? -24.279 -3.895 55.343 1.00 87.62 83 VAL A O 1
ATOM 688 N N . CYS A 1 84 ? -23.149 -2.315 54.230 1.00 82.94 84 CYS A N 1
ATOM 689 C CA . CYS A 1 84 ? -23.158 -1.363 55.342 1.00 82.94 84 CYS A CA 1
ATOM 690 C C . CYS A 1 84 ? -24.584 -0.998 55.771 1.00 82.94 84 CYS A C 1
ATOM 692 O O . CYS A 1 84 ? -24.877 -1.014 56.960 1.00 82.94 84 CYS A O 1
ATOM 694 N N . MET A 1 85 ? -25.491 -0.722 54.829 1.00 88.00 85 MET A N 1
ATOM 695 C CA . MET A 1 85 ? -26.891 -0.409 55.140 1.00 88.00 85 MET A CA 1
ATOM 696 C C . MET A 1 85 ? -27.602 -1.578 55.824 1.00 88.00 85 MET A C 1
ATOM 698 O O . MET A 1 85 ? -28.252 -1.380 56.848 1.00 88.00 85 MET A O 1
ATOM 702 N N . TYR A 1 86 ? -27.463 -2.795 55.293 1.00 86.88 86 TYR A N 1
ATOM 703 C CA . TYR A 1 86 ? -28.095 -3.983 55.868 1.00 86.88 86 TYR A CA 1
ATOM 704 C C . TYR A 1 86 ? -27.543 -4.315 57.250 1.00 86.88 86 TYR A C 1
ATOM 706 O O . TYR A 1 86 ? -28.322 -4.599 58.156 1.00 86.88 86 TYR A O 1
ATOM 714 N N . VAL A 1 87 ? -26.221 -4.253 57.426 1.00 86.50 87 VAL A N 1
ATOM 715 C CA . VAL A 1 87 ? -25.575 -4.513 58.716 1.00 86.50 87 VAL A CA 1
ATOM 716 C C . VAL A 1 87 ? -25.982 -3.452 59.736 1.00 86.50 87 VAL A C 1
ATOM 718 O O . VAL A 1 87 ? -26.404 -3.817 60.827 1.00 86.50 87 VAL A O 1
ATOM 721 N N . CYS A 1 88 ? -25.945 -2.162 59.390 1.00 81.06 88 CYS A N 1
ATOM 722 C CA . CYS A 1 88 ? -26.391 -1.096 60.292 1.00 81.06 88 CYS A CA 1
ATOM 723 C C . CYS A 1 88 ? -27.867 -1.251 60.678 1.00 81.06 88 CYS A C 1
ATOM 725 O O . CYS A 1 88 ? -28.202 -1.128 61.850 1.00 81.06 88 CYS A O 1
ATOM 727 N N . MET A 1 89 ? -28.749 -1.575 59.729 1.00 86.88 89 MET A N 1
ATOM 728 C CA . MET A 1 89 ? -30.168 -1.818 60.014 1.00 86.88 89 MET A CA 1
ATOM 729 C C . MET A 1 89 ? -30.371 -3.014 60.949 1.00 86.88 89 MET A C 1
ATOM 731 O O . MET A 1 89 ? -31.149 -2.919 61.892 1.00 86.88 89 ME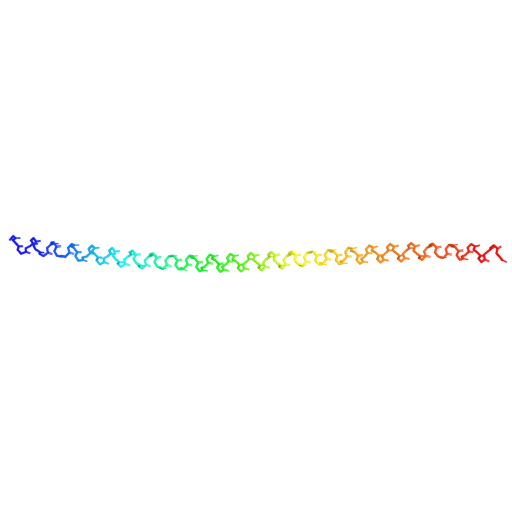T A O 1
ATOM 735 N N . TYR A 1 90 ? -29.663 -4.123 60.720 1.00 83.81 90 TYR A N 1
ATOM 736 C CA . TYR A 1 90 ? -29.755 -5.301 61.584 1.00 83.81 90 TYR A CA 1
ATOM 737 C C . TYR A 1 90 ? -29.217 -5.035 62.990 1.00 83.81 90 TYR A C 1
ATOM 739 O O . TYR A 1 90 ? -29.843 -5.446 63.958 1.00 83.81 90 TYR A O 1
ATOM 747 N N . VAL A 1 91 ? -28.086 -4.334 63.110 1.00 83.62 91 VAL A N 1
ATOM 748 C CA . VAL A 1 91 ? -27.475 -4.000 64.406 1.00 83.62 91 VAL A CA 1
ATOM 749 C C . VAL A 1 91 ? -28.298 -2.963 65.173 1.00 83.62 91 VAL A C 1
ATOM 751 O O . VAL A 1 91 ? -28.303 -2.999 66.391 1.00 83.62 91 VAL A O 1
ATOM 754 N N . CYS A 1 92 ? -28.991 -2.039 64.500 1.00 75.31 92 CYS A N 1
ATOM 755 C CA . CYS A 1 92 ? -29.847 -1.054 65.170 1.00 75.31 92 CYS A CA 1
ATOM 756 C C . CYS A 1 92 ? -31.249 -1.581 65.525 1.00 75.31 92 CYS A C 1
ATOM 758 O O . CYS A 1 92 ? -31.938 -0.941 66.317 1.00 75.31 92 CYS A O 1
ATOM 760 N N . MET A 1 93 ? -31.702 -2.684 64.917 1.00 73.56 93 MET A N 1
ATOM 761 C CA . MET A 1 93 ? -33.004 -3.305 65.213 1.00 73.56 93 MET A CA 1
ATOM 762 C C . MET A 1 93 ? -32.931 -4.481 66.200 1.00 73.56 93 MET A C 1
ATOM 764 O O . MET A 1 93 ? -33.983 -4.943 66.646 1.00 73.56 93 MET A O 1
ATOM 768 N N . TYR A 1 94 ? -31.728 -4.952 66.531 1.00 58.75 94 TYR A N 1
ATOM 769 C CA . TYR A 1 94 ? -31.450 -5.893 67.624 1.00 58.75 94 TYR A CA 1
ATOM 770 C C . TYR A 1 94 ? -30.807 -5.169 68.808 1.00 58.75 94 TYR A C 1
ATOM 772 O O . TYR A 1 94 ? -30.984 -5.666 69.942 1.00 58.75 94 TYR A O 1
#

Sequence (94 aa):
MYVCMYVCMYVCMYVCMYVCMYVCMYVCMYVCMYVCMYVCMYVCMYVCMYVCMYVCMYVCMYVCMYVCMYVCMYVCMYVCMYVCMYVCMYVCMY

pLDDT: mean 84.39, std 3.87, range [58.75, 89.56]

Organism: Camponotus floridanus (NCBI:txid104421)

Foldseek 3Di:
DVVVVVVVVVCVVVCCVCCCVCCCVCCVCVVCCVVCCCCCVVVVCVVCVVVVVCCVCVCCVCVVVVCVVCVCVVVVVVVVVVVVVVVVVVVVVD

Secondary structure (DSSP, 8-state):
-HHHHHHHHHHHHHHHHHHHHHHHHHHHHHHHHHHHHHHHHHHHHHHHHHHHHHHHHHHHHHHHHHHHHHHHHHHHHHHHHHHHHHHHHHHHH-

Radius of gyration: 38.49 Å; chains: 1; bounding box: 60×9×120 Å